Protein AF-A0A914RIV2-F1 (afdb_monomer_lite)

Organism: Parascaris equorum (NCBI:txid6256)

pLDDT: mean 75.28, std 10.08, range [38.22, 90.81]

Secondary structure (DSSP, 8-state):
--SSEEEE---TTS-EEEE--TT---HHHHTTSEEEEE-SSSPPPHHHHHHHGGG-SEE-S-B-HHHHHH-TT--EE--SSS--TTB-HHHHHHT--S-STT-EEEEE--SHHHHHHHHHHHTT--SEEEEE-SS--TT--

Sequence (141 aa):
MQQLLRTAKFASTVPSVLVTAQEVIVPRIYERFNVTQFQENKTMPRDLLLKEIPNHDALRDKIDKEFLNHAKKLKLVASMSVGFDHIDIKECKKRCGDGIRNSTIGMIGLGRVGGSVVTKLKSFLPQRIIFTDIKPDLHRK

Foldseek 3Di:
DPPFKDWQDDDPVFFEEEAQAQPDDDPVCSVGHTYIYGNDHDGRDPVVLLVCQLVGQEYEDQADPSSVVSNPNHDDYDYPDPDDPSHPVVNVVVPDDDFQACAEAEEEDCPPVNVVVVVVVVVSHHVYYHYDYPDPDPDDD

InterPro domains:
  IPR006139 D-isomer specific 2-hydroxyacid dehydrogenase, catalytic domain [PF00389] (22-95)
  IPR050223 D-isomer specific 2-hydroxyacid dehydrogenase [PTHR10996] (16-95)

Structure (mmCIF, N/CA/C/O backbone):
data_AF-A0A914RIV2-F1
#
_entry.id   AF-A0A914RIV2-F1
#
loop_
_atom_site.group_PDB
_atom_site.id
_atom_site.type_symbol
_atom_site.label_atom_id
_atom_site.label_alt_id
_atom_site.label_comp_id
_atom_site.label_asym_id
_atom_site.label_entity_id
_atom_site.label_seq_id
_atom_site.pdbx_PDB_ins_code
_atom_site.Cartn_x
_atom_site.Cartn_y
_atom_site.Cartn_z
_atom_site.occupancy
_atom_site.B_iso_or_equiv
_atom_site.auth_seq_id
_atom_site.auth_comp_id
_atom_site.auth_asym_id
_atom_site.auth_atom_id
_atom_site.pdbx_PDB_model_num
ATOM 1 N N . MET A 1 1 ? 17.284 -20.244 -4.738 1.00 47.38 1 MET A N 1
ATOM 2 C CA . MET A 1 1 ? 16.074 -19.385 -4.807 1.00 47.38 1 MET A CA 1
ATOM 3 C C . MET A 1 1 ? 16.166 -18.112 -3.940 1.00 47.38 1 MET A C 1
ATOM 5 O O . MET A 1 1 ? 15.237 -17.324 -3.966 1.00 47.38 1 MET A O 1
ATOM 9 N N . GLN A 1 2 ? 17.268 -17.862 -3.207 1.00 47.88 2 GLN A N 1
ATOM 10 C CA . GLN A 1 2 ? 17.408 -16.729 -2.266 1.00 47.88 2 GLN A CA 1
ATOM 11 C C . GLN A 1 2 ? 17.994 -15.426 -2.867 1.00 47.88 2 GLN A C 1
ATOM 13 O O . GLN A 1 2 ? 18.212 -14.474 -2.134 1.00 47.88 2 GLN A O 1
ATOM 18 N N . GLN A 1 3 ? 18.262 -15.350 -4.176 1.00 59.88 3 GLN A N 1
ATOM 19 C CA . GLN A 1 3 ? 19.130 -14.298 -4.741 1.00 59.88 3 GLN A CA 1
ATOM 20 C C . GLN A 1 3 ? 18.393 -13.082 -5.340 1.00 59.88 3 GLN A C 1
ATOM 22 O O . GLN A 1 3 ? 19.037 -12.138 -5.779 1.00 59.88 3 GLN A O 1
ATOM 27 N N . LEU A 1 4 ? 17.054 -13.087 -5.365 1.00 74.25 4 LEU A N 1
ATOM 28 C CA . LEU A 1 4 ? 16.262 -12.053 -6.055 1.00 74.25 4 LEU A CA 1
ATOM 29 C C . LEU A 1 4 ? 15.713 -10.962 -5.135 1.00 74.25 4 LEU A C 1
ATOM 31 O O . LEU A 1 4 ? 15.322 -9.898 -5.611 1.00 74.25 4 LEU A O 1
ATOM 35 N N . LEU A 1 5 ? 15.648 -11.227 -3.831 1.00 77.25 5 LEU A N 1
ATOM 36 C CA . LEU A 1 5 ? 15.016 -10.350 -2.855 1.00 77.25 5 LEU A CA 1
ATOM 37 C C . LEU A 1 5 ? 16.019 -9.989 -1.764 1.00 77.25 5 LEU A C 1
ATOM 39 O O . LEU A 1 5 ? 16.647 -10.866 -1.173 1.00 77.25 5 LEU A O 1
ATOM 43 N N . ARG A 1 6 ? 16.141 -8.696 -1.471 1.00 81.06 6 ARG A N 1
ATOM 44 C CA . ARG A 1 6 ? 16.869 -8.192 -0.303 1.00 81.06 6 ARG A CA 1
ATOM 45 C C . ARG A 1 6 ? 15.867 -7.821 0.773 1.00 81.06 6 ARG A C 1
ATOM 47 O O . ARG A 1 6 ? 14.916 -7.102 0.475 1.00 81.06 6 ARG A O 1
ATOM 54 N N . THR A 1 7 ? 16.106 -8.244 2.013 1.00 80.06 7 THR A N 1
ATOM 55 C CA . THR A 1 7 ? 15.211 -7.919 3.128 1.00 80.06 7 THR A CA 1
ATOM 56 C C . THR A 1 7 ? 15.923 -7.152 4.241 1.00 80.06 7 THR A C 1
ATOM 58 O O . THR A 1 7 ? 17.008 -7.540 4.667 1.00 80.06 7 THR A O 1
ATOM 61 N N . ALA A 1 8 ? 15.290 -6.090 4.737 1.00 79.38 8 ALA A N 1
ATOM 62 C CA . ALA A 1 8 ? 15.632 -5.400 5.981 1.00 79.38 8 ALA A CA 1
ATOM 63 C C . ALA A 1 8 ? 14.481 -5.590 6.979 1.00 79.38 8 ALA A C 1
ATOM 65 O O . ALA A 1 8 ? 13.323 -5.384 6.609 1.00 79.38 8 ALA A O 1
ATOM 66 N N . LYS A 1 9 ? 14.776 -6.024 8.215 1.00 79.81 9 LYS A N 1
ATOM 67 C CA . LYS A 1 9 ? 13.752 -6.351 9.221 1.00 79.81 9 LYS A CA 1
ATOM 68 C C . LYS A 1 9 ? 13.981 -5.649 10.567 1.00 79.81 9 LYS A C 1
ATOM 70 O O . LYS A 1 9 ? 15.078 -5.685 11.111 1.00 79.81 9 LYS A O 1
ATOM 75 N N . PHE A 1 10 ? 12.904 -5.085 11.097 1.00 81.81 10 PHE A N 1
ATOM 76 C CA . PHE A 1 10 ? 12.647 -4.618 12.456 1.00 81.81 10 PHE A CA 1
ATOM 77 C C . PHE A 1 10 ? 11.697 -5.602 13.180 1.00 81.81 10 PHE A C 1
ATOM 79 O O . PHE A 1 10 ? 11.474 -6.727 12.728 1.00 81.81 10 PHE A O 1
ATOM 86 N N . ALA A 1 11 ? 11.118 -5.182 14.311 1.00 80.44 11 ALA A N 1
ATOM 87 C CA . ALA A 1 11 ? 10.111 -5.950 15.045 1.00 80.44 11 ALA A CA 1
ATOM 88 C C . ALA A 1 11 ? 8.876 -6.293 14.181 1.00 80.44 11 ALA A C 1
ATOM 90 O O . ALA A 1 11 ? 8.515 -5.561 13.259 1.00 80.44 11 ALA A O 1
ATOM 91 N N . SER A 1 12 ? 8.184 -7.387 14.514 1.00 73.69 12 SER A N 1
ATOM 92 C CA . SER A 1 12 ? 7.013 -7.893 13.771 1.00 73.69 12 SER A CA 1
ATOM 93 C C . SER A 1 12 ? 5.798 -6.959 13.784 1.00 73.69 12 SER A C 1
ATOM 95 O O . SER A 1 12 ? 4.904 -7.107 12.955 1.00 73.69 12 SER A O 1
ATOM 97 N N . THR A 1 13 ? 5.760 -5.996 14.706 1.00 75.44 13 THR A N 1
ATOM 98 C CA . THR A 1 13 ? 4.729 -4.952 14.790 1.00 75.44 13 THR A CA 1
ATOM 99 C C . THR A 1 13 ? 4.918 -3.839 13.757 1.00 75.44 13 THR A C 1
ATOM 101 O O . THR A 1 13 ? 3.995 -3.058 13.525 1.00 75.44 13 THR A O 1
ATOM 104 N N . VAL A 1 14 ? 6.097 -3.755 13.133 1.00 75.44 14 VAL A N 1
ATOM 105 C CA . VAL A 1 14 ? 6.409 -2.777 12.091 1.00 75.44 14 VAL A CA 1
ATOM 106 C C . VAL A 1 14 ? 5.853 -3.272 10.745 1.00 75.44 14 VAL A C 1
ATOM 108 O O . VAL A 1 14 ? 6.135 -4.411 10.364 1.00 75.44 14 VAL A O 1
ATOM 111 N N . PRO A 1 15 ? 5.093 -2.449 9.996 1.00 78.25 15 PRO A N 1
ATOM 112 C CA . PRO A 1 15 ? 4.536 -2.858 8.708 1.00 78.25 15 PRO A CA 1
ATOM 113 C C . PRO A 1 15 ? 5.604 -3.288 7.695 1.00 78.25 15 PRO A C 1
ATOM 115 O O . PRO A 1 15 ? 6.723 -2.765 7.690 1.00 78.25 15 PRO A O 1
ATOM 118 N N . SER A 1 16 ? 5.230 -4.225 6.825 1.00 79.81 16 SER A N 1
ATOM 119 C CA . SER A 1 16 ? 6.079 -4.805 5.786 1.00 79.81 16 SER A CA 1
ATOM 120 C C . SER A 1 16 ? 5.744 -4.255 4.399 1.00 79.81 16 SER A C 1
ATOM 122 O O . SER A 1 16 ? 4.583 -4.197 4.003 1.00 79.81 16 SER A O 1
ATOM 124 N N . VAL A 1 17 ? 6.759 -3.845 3.645 1.00 83.50 17 VAL A N 1
ATOM 125 C CA . VAL A 1 17 ? 6.645 -3.180 2.344 1.00 83.50 17 VAL A CA 1
ATOM 126 C C . VAL A 1 17 ? 7.387 -3.995 1.292 1.00 83.50 17 VAL A C 1
ATOM 128 O O . VAL A 1 17 ? 8.564 -4.315 1.464 1.00 83.50 17 VAL A O 1
ATOM 131 N N . LEU A 1 18 ? 6.706 -4.305 0.188 1.00 83.88 18 LEU A N 1
ATOM 132 C CA . LEU A 1 18 ? 7.314 -4.928 -0.984 1.00 83.88 18 LEU A CA 1
ATOM 133 C C . LEU A 1 18 ? 7.644 -3.858 -2.030 1.00 83.88 18 LEU A C 1
ATOM 135 O O . LEU A 1 18 ? 6.761 -3.147 -2.514 1.00 83.88 18 LEU A O 1
ATOM 139 N N . VAL A 1 19 ? 8.920 -3.762 -2.395 1.00 85.75 19 VAL A N 1
ATOM 140 C CA . VAL A 1 19 ? 9.422 -2.889 -3.460 1.00 85.75 19 VAL A CA 1
ATOM 141 C C . VAL A 1 19 ? 9.737 -3.752 -4.681 1.00 85.75 19 VAL A C 1
ATOM 143 O O . VAL A 1 19 ? 10.633 -4.591 -4.645 1.00 85.75 19 VAL A O 1
ATOM 146 N N . THR A 1 20 ? 8.987 -3.558 -5.764 1.00 85.06 20 THR A N 1
ATOM 147 C CA . THR A 1 20 ? 8.977 -4.437 -6.950 1.00 85.06 20 THR A CA 1
ATOM 148 C C . THR A 1 20 ? 10.023 -4.082 -8.013 1.00 85.06 20 THR A C 1
ATOM 150 O O . THR A 1 20 ? 10.051 -4.702 -9.073 1.00 85.06 20 THR A O 1
ATOM 153 N N . ALA A 1 21 ? 10.888 -3.102 -7.741 1.00 83.31 21 ALA A N 1
ATOM 154 C CA . ALA A 1 21 ? 11.877 -2.595 -8.687 1.00 83.31 21 ALA A CA 1
ATOM 155 C C . ALA A 1 21 ? 13.196 -2.226 -7.983 1.00 83.31 21 ALA A C 1
ATOM 157 O O . ALA A 1 21 ? 13.192 -1.685 -6.868 1.00 83.31 21 ALA A O 1
ATOM 158 N N . GLN A 1 22 ? 14.325 -2.517 -8.633 1.00 82.06 22 GLN A N 1
ATOM 159 C CA . GLN A 1 22 ? 15.663 -2.340 -8.061 1.00 82.06 22 GLN A CA 1
ATOM 160 C C . GLN A 1 22 ? 16.043 -0.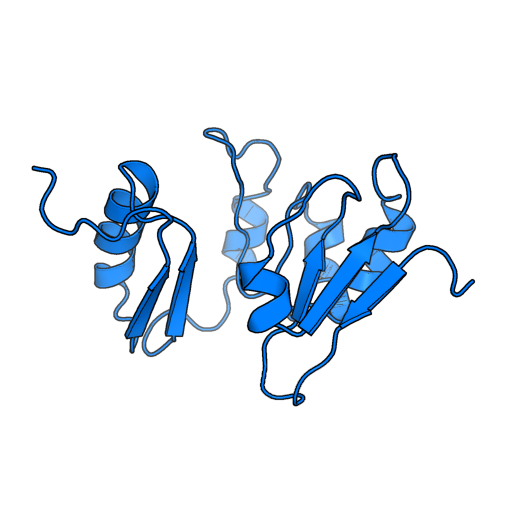857 -7.941 1.00 82.06 22 GLN A C 1
ATOM 162 O O . GLN A 1 22 ? 16.626 -0.433 -6.945 1.00 82.06 22 GLN A O 1
ATOM 167 N N . GLU A 1 23 ? 15.671 -0.056 -8.936 1.00 79.88 23 GLU A N 1
ATOM 168 C CA . GLU A 1 23 ? 15.974 1.371 -9.048 1.00 79.88 23 GLU A CA 1
ATOM 169 C C . GLU A 1 23 ? 15.214 2.244 -8.038 1.00 79.88 23 GLU A C 1
ATOM 171 O O . GLU A 1 23 ? 15.555 3.410 -7.825 1.00 79.88 23 GLU A O 1
ATOM 176 N N . VAL A 1 24 ? 14.191 1.692 -7.379 1.00 75.38 24 VAL A N 1
ATOM 177 C CA . VAL A 1 24 ? 13.407 2.406 -6.369 1.00 75.38 24 VAL A CA 1
ATOM 178 C C . VAL A 1 24 ? 14.193 2.472 -5.061 1.00 75.38 24 VAL A C 1
ATOM 180 O O . VAL A 1 24 ? 14.112 1.600 -4.196 1.00 75.38 24 VAL A O 1
ATOM 183 N N . ILE A 1 25 ? 14.946 3.557 -4.899 1.00 73.69 25 ILE A N 1
ATOM 184 C CA . ILE A 1 25 ? 15.702 3.852 -3.683 1.00 73.69 25 ILE A CA 1
ATOM 185 C C . ILE A 1 25 ? 14.938 4.897 -2.871 1.00 73.69 25 ILE A C 1
ATOM 187 O O . ILE A 1 25 ? 14.931 6.083 -3.194 1.00 73.69 25 ILE A O 1
ATOM 191 N N . VAL A 1 26 ? 14.300 4.458 -1.784 1.00 71.75 26 VAL A N 1
ATOM 192 C CA . VAL A 1 26 ? 13.593 5.344 -0.847 1.00 71.75 26 VAL A CA 1
ATOM 193 C C . VAL A 1 26 ? 14.164 5.139 0.561 1.00 71.75 26 VAL A C 1
ATOM 195 O O . VAL A 1 26 ? 13.615 4.343 1.324 1.00 71.75 26 VAL A O 1
ATOM 198 N N . PRO A 1 27 ? 15.259 5.836 0.935 1.00 75.38 27 PRO A N 1
ATOM 199 C CA . PRO A 1 27 ? 16.001 5.577 2.178 1.00 75.38 27 PRO A CA 1
ATOM 200 C C . PRO A 1 27 ? 15.114 5.570 3.429 1.00 75.38 27 PRO A C 1
ATOM 202 O O . PRO A 1 27 ? 15.187 4.663 4.252 1.00 75.38 27 PRO A O 1
ATOM 205 N N . ARG A 1 28 ? 14.161 6.507 3.495 1.00 74.94 28 ARG A N 1
ATOM 206 C CA . ARG A 1 28 ? 13.215 6.640 4.613 1.00 74.94 28 ARG A CA 1
ATOM 207 C C . ARG A 1 28 ? 12.324 5.415 4.833 1.00 74.94 28 ARG A C 1
ATOM 209 O O . ARG A 1 28 ? 11.827 5.240 5.942 1.00 74.94 28 ARG A O 1
ATOM 216 N N . ILE A 1 29 ? 12.077 4.597 3.803 1.00 76.75 29 ILE A N 1
ATOM 217 C CA . ILE A 1 29 ? 11.284 3.371 3.961 1.00 76.75 29 ILE A CA 1
ATOM 218 C C . ILE A 1 29 ? 12.126 2.302 4.672 1.00 76.75 29 ILE A C 1
ATOM 220 O O . ILE A 1 29 ? 11.644 1.677 5.613 1.00 76.75 29 ILE A O 1
ATOM 224 N N . TYR A 1 30 ? 13.399 2.158 4.298 1.00 80.06 30 TYR A N 1
ATOM 225 C CA . TYR A 1 30 ? 14.327 1.203 4.918 1.00 80.06 30 TYR A CA 1
ATOM 226 C C . TYR A 1 30 ? 14.648 1.524 6.381 1.00 80.06 30 TYR A C 1
ATOM 228 O O . TYR A 1 30 ? 14.962 0.622 7.147 1.00 80.06 30 TYR A O 1
ATOM 236 N N . GLU A 1 31 ? 14.549 2.790 6.781 1.00 78.69 31 GLU A N 1
ATOM 237 C CA . GLU A 1 31 ? 14.761 3.225 8.168 1.00 78.69 31 GLU A CA 1
ATOM 238 C C . GLU A 1 31 ? 13.574 2.926 9.097 1.00 78.69 31 GLU A C 1
ATOM 240 O O . GLU A 1 31 ? 13.727 2.981 10.316 1.00 78.69 31 GLU A O 1
ATOM 245 N N . ARG A 1 32 ? 12.373 2.687 8.550 1.00 77.88 32 ARG A N 1
ATOM 246 C CA . ARG A 1 32 ? 11.118 2.709 9.328 1.00 77.88 32 ARG A CA 1
ATOM 247 C C . ARG A 1 32 ? 10.211 1.504 9.125 1.00 77.88 32 ARG A C 1
ATOM 249 O O . ARG A 1 32 ? 9.266 1.346 9.894 1.00 77.88 32 ARG A O 1
ATOM 256 N N . PHE A 1 33 ? 10.456 0.693 8.100 1.00 81.50 33 PHE A N 1
ATOM 257 C CA . PHE A 1 33 ? 9.596 -0.424 7.725 1.00 81.50 33 PHE A CA 1
ATOM 258 C C . PHE A 1 33 ? 10.394 -1.705 7.515 1.00 81.50 33 PHE A C 1
ATOM 260 O O . PHE A 1 33 ? 11.581 -1.675 7.197 1.00 81.50 33 PHE A O 1
ATOM 267 N N . ASN A 1 34 ? 9.714 -2.841 7.650 1.00 83.38 34 ASN A N 1
ATOM 268 C CA . ASN A 1 34 ? 10.225 -4.100 7.126 1.00 83.38 34 ASN A CA 1
ATOM 269 C C . ASN A 1 34 ? 10.182 -4.001 5.599 1.00 83.38 34 ASN A C 1
ATOM 271 O O . ASN A 1 34 ? 9.116 -3.751 5.048 1.00 83.38 34 ASN A O 1
ATOM 275 N N . VAL A 1 35 ? 11.307 -4.145 4.903 1.00 85.50 35 VAL A N 1
ATOM 276 C CA . VAL A 1 35 ? 11.345 -3.974 3.441 1.00 85.50 35 VAL A CA 1
ATOM 277 C C . VAL A 1 35 ? 11.860 -5.229 2.786 1.00 85.50 35 VAL A C 1
ATOM 279 O O . VAL A 1 35 ? 12.943 -5.685 3.135 1.00 85.50 35 VAL A O 1
ATOM 282 N N . THR A 1 36 ? 11.127 -5.725 1.795 1.00 88.44 36 THR A N 1
ATOM 283 C CA . THR A 1 36 ? 11.608 -6.709 0.826 1.00 88.44 36 THR A CA 1
ATOM 284 C C . THR A 1 36 ? 11.694 -6.024 -0.530 1.00 88.44 36 THR A C 1
ATOM 286 O O . THR A 1 36 ? 10.696 -5.498 -1.015 1.00 88.44 36 THR A O 1
ATOM 289 N N . GLN A 1 37 ? 12.874 -6.000 -1.145 1.00 87.94 37 GLN A N 1
ATOM 290 C CA . GLN A 1 37 ? 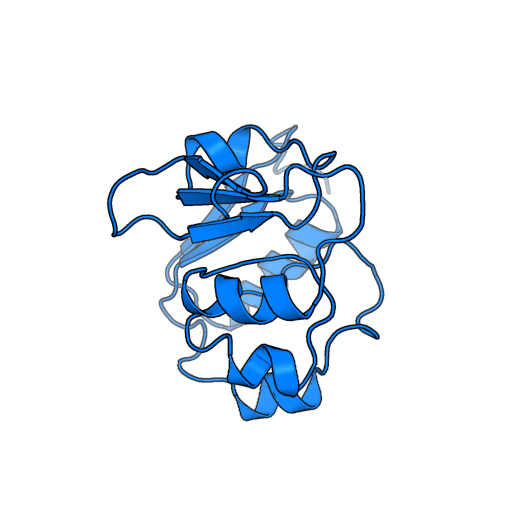13.093 -5.350 -2.436 1.00 87.94 37 GLN A CA 1
ATOM 291 C C . GLN A 1 37 ? 13.567 -6.344 -3.491 1.00 87.94 37 GLN A C 1
ATOM 293 O O . GLN A 1 37 ? 14.557 -7.046 -3.276 1.00 87.94 37 GLN A O 1
ATOM 298 N N . PHE A 1 38 ? 12.920 -6.313 -4.655 1.00 89.00 38 PHE A N 1
ATOM 299 C CA . PHE A 1 38 ? 13.354 -6.994 -5.868 1.00 89.00 38 PHE A CA 1
ATOM 300 C C . PHE A 1 38 ? 14.659 -6.400 -6.416 1.00 89.00 38 PHE A C 1
ATOM 302 O O . PHE A 1 38 ? 14.763 -5.193 -6.613 1.00 89.00 38 PHE A O 1
ATOM 309 N N . GLN A 1 39 ? 15.671 -7.247 -6.611 1.00 87.44 39 GLN A N 1
ATOM 310 C CA . GLN A 1 39 ? 17.051 -6.839 -6.904 1.00 87.44 39 GLN A CA 1
ATOM 311 C C . GLN A 1 39 ? 17.441 -6.945 -8.380 1.00 87.44 39 GLN A C 1
ATOM 313 O O . GLN A 1 39 ? 18.584 -6.649 -8.711 1.00 87.44 39 GLN A O 1
ATOM 318 N N . GLU A 1 40 ? 16.548 -7.383 -9.266 1.00 86.44 40 GLU A N 1
ATOM 319 C CA . GLU A 1 40 ? 16.864 -7.421 -10.694 1.00 86.44 40 GLU A CA 1
ATOM 320 C C . GLU A 1 40 ? 16.428 -6.137 -11.397 1.00 86.44 40 GLU A C 1
ATOM 322 O O . GLU A 1 40 ? 15.362 -5.588 -11.116 1.00 86.44 40 GLU A O 1
ATOM 327 N N . ASN A 1 41 ? 17.220 -5.715 -12.383 1.00 84.88 41 ASN A N 1
ATOM 328 C CA . ASN A 1 41 ? 16.934 -4.572 -13.247 1.00 84.88 41 ASN A CA 1
ATOM 329 C C . ASN A 1 41 ? 15.916 -4.943 -14.345 1.00 84.88 41 ASN A C 1
ATOM 331 O O . ASN A 1 41 ? 16.183 -4.843 -15.542 1.00 84.88 41 ASN A O 1
ATOM 335 N N . LYS A 1 42 ? 14.773 -5.487 -13.924 1.00 84.75 42 LYS A N 1
ATOM 336 C CA . LYS A 1 42 ? 13.638 -5.874 -14.766 1.00 84.75 42 LYS A CA 1
ATOM 337 C C . LYS A 1 42 ? 12.346 -5.764 -13.960 1.00 84.75 42 LYS A C 1
ATOM 339 O O . LYS A 1 42 ? 12.372 -5.660 -12.737 1.00 84.75 42 LYS A O 1
ATOM 344 N N . THR A 1 43 ? 11.200 -5.837 -14.628 1.00 82.81 43 THR A N 1
ATOM 345 C CA . THR A 1 43 ? 9.912 -5.931 -13.930 1.00 82.81 43 THR A CA 1
ATOM 346 C C . THR A 1 43 ? 9.844 -7.225 -13.120 1.00 82.81 43 THR A C 1
ATOM 348 O O . THR A 1 43 ? 10.122 -8.303 -13.652 1.00 82.81 43 THR A O 1
ATOM 351 N N . MET A 1 44 ? 9.463 -7.127 -11.842 1.00 86.06 44 MET A N 1
ATOM 352 C CA . MET A 1 44 ? 9.233 -8.297 -10.996 1.00 86.06 44 MET A CA 1
ATOM 353 C C . MET A 1 44 ? 8.203 -9.233 -11.653 1.00 86.06 44 MET A C 1
ATOM 355 O O . MET A 1 44 ? 7.098 -8.790 -11.976 1.00 86.06 44 MET A O 1
ATOM 359 N N . PRO A 1 45 ? 8.533 -10.520 -11.855 1.00 90.81 45 PRO A N 1
ATOM 360 C CA . PRO A 1 45 ? 7.593 -11.484 -12.415 1.00 90.81 45 PRO A CA 1
ATOM 361 C C . PRO A 1 45 ? 6.308 -11.598 -11.579 1.00 90.81 45 PRO A C 1
ATOM 363 O O . PRO A 1 45 ? 6.345 -11.565 -10.345 1.00 90.81 45 PRO A O 1
ATOM 366 N N . ARG A 1 46 ? 5.153 -11.721 -12.248 1.00 87.56 46 ARG A N 1
ATOM 367 C CA . ARG A 1 46 ? 3.832 -11.706 -11.592 1.00 87.56 46 ARG A CA 1
ATOM 368 C C . ARG A 1 46 ? 3.629 -12.894 -10.652 1.00 87.56 46 ARG A C 1
ATOM 370 O O . ARG A 1 46 ? 3.053 -12.731 -9.585 1.00 87.56 46 ARG A O 1
ATOM 377 N N . ASP A 1 47 ? 4.125 -14.063 -11.019 1.00 89.62 47 ASP A N 1
ATOM 378 C CA . ASP A 1 47 ? 4.139 -15.271 -10.193 1.00 89.62 47 ASP A CA 1
ATOM 379 C C . ASP A 1 47 ? 4.908 -15.057 -8.879 1.00 89.62 47 ASP A C 1
ATOM 381 O O . ASP A 1 47 ? 4.409 -15.383 -7.798 1.00 89.62 47 ASP A O 1
ATOM 385 N N . LEU A 1 48 ? 6.083 -14.426 -8.952 1.00 88.62 48 LEU A N 1
ATOM 386 C CA . LEU A 1 48 ? 6.860 -14.064 -7.770 1.00 88.62 48 LEU A CA 1
ATOM 387 C C . LEU A 1 48 ? 6.119 -13.023 -6.918 1.00 88.62 48 LEU A C 1
ATOM 389 O O . LEU A 1 48 ? 6.067 -13.147 -5.696 1.00 88.62 48 LEU A O 1
ATOM 393 N N . LEU A 1 49 ? 5.498 -12.027 -7.552 1.00 86.81 49 LEU A N 1
ATOM 394 C CA . LEU A 1 49 ? 4.711 -10.999 -6.871 1.00 86.81 49 LEU A CA 1
ATOM 395 C C . LEU A 1 49 ? 3.545 -11.597 -6.068 1.00 86.81 49 LEU A C 1
ATOM 397 O O . LEU A 1 49 ? 3.354 -11.252 -4.901 1.00 86.81 49 LEU A O 1
ATOM 401 N N . LEU A 1 50 ? 2.779 -12.504 -6.683 1.00 87.38 50 LEU A N 1
ATOM 402 C CA . LEU A 1 50 ? 1.640 -13.177 -6.053 1.00 87.38 50 LEU A CA 1
ATOM 403 C C . LEU A 1 50 ? 2.069 -14.075 -4.886 1.00 87.38 50 LEU A C 1
ATOM 405 O O . LEU A 1 50 ? 1.326 -14.216 -3.914 1.00 87.38 50 LEU A O 1
ATOM 409 N N . LYS A 1 51 ? 3.278 -14.642 -4.954 1.00 88.56 51 LYS A N 1
ATOM 410 C CA . LYS A 1 51 ? 3.868 -15.439 -3.874 1.00 88.56 51 LYS A CA 1
ATOM 411 C C . LYS A 1 51 ? 4.324 -14.588 -2.686 1.00 88.56 51 LYS A C 1
ATOM 413 O O . LYS A 1 51 ? 4.192 -15.027 -1.545 1.00 88.56 51 LYS A O 1
ATOM 418 N N . GLU A 1 52 ? 4.842 -13.386 -2.936 1.00 85.69 52 GLU A N 1
ATOM 419 C CA . GLU A 1 52 ? 5.390 -12.510 -1.893 1.00 85.69 52 GLU A CA 1
ATOM 420 C C . GLU A 1 52 ? 4.337 -11.633 -1.210 1.00 85.69 52 GLU A C 1
ATOM 422 O O . GLU A 1 52 ? 4.419 -11.389 -0.001 1.00 85.69 52 GLU A O 1
ATOM 427 N N . ILE A 1 53 ? 3.320 -11.166 -1.941 1.00 83.56 53 ILE A N 1
ATOM 428 C CA . ILE A 1 53 ? 2.342 -10.218 -1.396 1.00 83.56 53 ILE A CA 1
ATOM 429 C C . ILE A 1 53 ? 1.608 -10.665 -0.115 1.00 83.56 53 ILE A C 1
ATOM 431 O O . ILE A 1 53 ? 1.366 -9.802 0.732 1.00 83.56 53 ILE A O 1
ATOM 435 N N . PRO A 1 54 ? 1.299 -11.956 0.140 1.00 84.94 54 PRO A N 1
ATOM 436 C CA . PRO A 1 54 ? 0.633 -12.358 1.383 1.00 84.94 54 PRO A CA 1
ATOM 437 C C . PRO A 1 54 ? 1.413 -11.989 2.660 1.00 84.94 54 PRO A C 1
ATOM 439 O O . PRO A 1 54 ? 0.844 -11.977 3.755 1.00 84.94 54 PRO A O 1
ATOM 442 N N . ASN A 1 55 ? 2.711 -11.691 2.530 1.00 83.31 55 ASN A N 1
ATOM 443 C CA . ASN A 1 55 ? 3.620 -11.354 3.625 1.00 83.31 55 ASN A CA 1
ATOM 444 C C . ASN A 1 55 ? 3.847 -9.843 3.813 1.00 83.31 55 ASN A C 1
ATOM 446 O O . ASN A 1 55 ? 4.632 -9.460 4.683 1.00 83.31 55 ASN A O 1
ATOM 450 N N . HIS A 1 56 ? 3.190 -8.993 3.021 1.00 79.62 56 HIS A N 1
ATOM 451 C CA . HIS A 1 56 ? 3.435 -7.551 2.998 1.00 79.62 56 HIS A CA 1
ATOM 452 C C . HIS A 1 56 ? 2.128 -6.754 3.150 1.00 79.62 56 HIS A C 1
ATOM 454 O O . HIS A 1 56 ? 1.057 -7.187 2.728 1.00 79.62 56 HIS A O 1
ATOM 460 N N . ASP A 1 57 ? 2.219 -5.581 3.772 1.00 70.50 57 ASP A N 1
ATOM 461 C CA . ASP A 1 57 ? 1.100 -4.676 4.061 1.00 70.50 57 ASP A CA 1
ATOM 462 C C . ASP A 1 57 ? 0.896 -3.612 2.966 1.00 70.50 57 ASP A C 1
ATOM 464 O O . ASP A 1 57 ? -0.191 -3.030 2.878 1.00 70.50 57 ASP A O 1
ATOM 468 N N . ALA A 1 58 ? 1.930 -3.342 2.155 1.00 72.44 58 ALA A N 1
ATOM 469 C CA . ALA A 1 58 ? 1.929 -2.323 1.103 1.00 72.44 58 ALA A CA 1
ATOM 470 C C . ALA A 1 58 ? 2.859 -2.675 -0.077 1.00 72.44 58 ALA A C 1
ATOM 472 O O . ALA A 1 58 ? 3.923 -3.268 0.116 1.00 72.44 58 ALA A O 1
ATOM 473 N N . LEU A 1 59 ? 2.478 -2.248 -1.290 1.00 79.56 59 LEU A N 1
ATOM 474 C CA . LEU A 1 59 ? 3.331 -2.246 -2.488 1.00 79.56 59 LEU A CA 1
ATOM 475 C C . LEU A 1 59 ? 2.872 -1.221 -3.545 1.00 79.56 59 LEU A C 1
ATOM 477 O O . LEU A 1 59 ? 1.808 -0.610 -3.410 1.00 79.56 59 LEU A O 1
ATOM 481 N N . ARG A 1 60 ? 3.620 -1.155 -4.659 1.00 71.25 60 ARG A N 1
ATOM 482 C CA . ARG A 1 60 ? 3.236 -0.505 -5.924 1.00 71.25 60 ARG A CA 1
ATOM 483 C C . ARG A 1 60 ? 3.278 -1.501 -7.097 1.00 71.25 60 ARG A C 1
ATOM 485 O O . ARG A 1 60 ? 4.366 -1.884 -7.508 1.00 71.25 60 ARG A O 1
ATOM 492 N N . ASP A 1 61 ? 2.126 -1.870 -7.662 1.00 76.06 61 ASP A N 1
ATOM 493 C CA . ASP A 1 61 ? 2.024 -2.675 -8.898 1.00 76.06 61 ASP A CA 1
ATOM 494 C C . ASP A 1 61 ? 0.602 -2.594 -9.499 1.00 76.06 61 ASP A C 1
ATOM 496 O O . ASP A 1 61 ? -0.243 -1.852 -8.997 1.00 76.06 61 ASP A O 1
ATOM 500 N N . LYS A 1 62 ? 0.319 -3.364 -10.556 1.00 81.25 62 LYS A N 1
ATOM 501 C CA . LYS A 1 62 ? -1.030 -3.620 -11.064 1.00 81.25 62 LYS A CA 1
ATOM 502 C C . LYS A 1 62 ? -1.843 -4.402 -10.030 1.00 81.25 62 LYS A C 1
ATOM 504 O O . LYS A 1 62 ? -1.509 -5.537 -9.676 1.00 81.25 62 LYS A O 1
ATOM 509 N N . ILE A 1 63 ? -2.955 -3.818 -9.604 1.00 81.81 63 ILE A N 1
ATOM 510 C CA . ILE A 1 63 ? -3.829 -4.344 -8.557 1.00 81.81 63 ILE A CA 1
ATOM 511 C C . ILE A 1 63 ? -5.111 -4.860 -9.211 1.00 81.81 63 ILE A C 1
ATOM 513 O O . ILE A 1 63 ? -6.069 -4.116 -9.382 1.00 81.81 63 ILE A O 1
ATOM 517 N N . ASP A 1 64 ? -5.127 -6.129 -9.607 1.00 86.38 64 ASP A N 1
ATOM 518 C CA . ASP A 1 64 ? -6.309 -6.797 -10.160 1.00 86.38 64 ASP A CA 1
ATOM 519 C C . ASP A 1 64 ? -6.906 -7.802 -9.164 1.00 86.38 64 ASP A C 1
ATOM 521 O O . ASP A 1 64 ? -6.387 -8.025 -8.066 1.00 86.38 64 ASP A O 1
ATOM 525 N N . LYS A 1 65 ? -8.028 -8.416 -9.545 1.00 87.69 65 LYS A N 1
ATOM 526 C CA . LYS A 1 65 ? -8.746 -9.385 -8.713 1.00 87.69 65 LYS A CA 1
ATOM 527 C C . LYS A 1 65 ? -7.893 -10.571 -8.265 1.00 87.69 65 LYS A C 1
ATOM 529 O O . LYS A 1 65 ? -8.035 -11.026 -7.129 1.00 87.69 65 LYS A O 1
ATOM 534 N N . GLU A 1 66 ? -7.031 -11.080 -9.138 1.00 89.00 66 GLU A N 1
ATOM 535 C CA . GLU A 1 66 ? -6.149 -12.201 -8.820 1.00 89.00 66 GLU A CA 1
ATOM 536 C C . GLU A 1 66 ? -5.138 -11.801 -7.747 1.00 89.00 66 GLU A C 1
ATOM 538 O O . GLU A 1 66 ? -4.988 -12.490 -6.737 1.00 89.00 66 GLU A O 1
ATOM 543 N N . PHE A 1 67 ? -4.504 -10.645 -7.913 1.00 85.75 67 PHE A N 1
ATOM 544 C CA . PHE A 1 67 ? -3.599 -10.105 -6.913 1.00 85.75 67 PHE A CA 1
ATOM 545 C C . PHE A 1 67 ? -4.297 -9.873 -5.571 1.00 85.75 67 PHE A C 1
ATOM 547 O O . PHE A 1 67 ? -3.808 -10.316 -4.529 1.00 85.75 67 PHE A O 1
ATOM 554 N N . LEU A 1 68 ? -5.490 -9.277 -5.585 1.00 81.19 68 LEU A N 1
ATOM 555 C CA . LEU A 1 68 ? -6.256 -9.026 -4.368 1.00 81.19 68 LEU A CA 1
ATOM 556 C C . LEU A 1 68 ? -6.656 -10.322 -3.637 1.00 81.19 68 LEU A C 1
ATOM 558 O O . LEU A 1 68 ? -6.853 -10.290 -2.422 1.00 81.19 68 LEU A O 1
ATOM 562 N N . ASN A 1 69 ? -6.780 -11.466 -4.330 1.00 86.12 69 ASN A N 1
ATOM 563 C CA . ASN A 1 69 ? -7.037 -12.774 -3.699 1.00 86.12 69 ASN A CA 1
ATOM 564 C C . ASN A 1 69 ? -5.868 -13.266 -2.842 1.00 86.12 69 ASN A C 1
ATOM 566 O O . ASN A 1 69 ? -6.089 -13.924 -1.824 1.00 86.12 69 ASN A O 1
ATOM 570 N N . HIS A 1 70 ? -4.644 -12.932 -3.242 1.00 81.25 70 HIS A N 1
ATOM 571 C CA . HIS A 1 70 ? -3.423 -13.319 -2.540 1.00 81.25 70 HIS A CA 1
ATOM 572 C C . HIS A 1 70 ? -3.061 -12.303 -1.446 1.00 81.25 70 HIS A C 1
ATOM 574 O O . HIS A 1 70 ? -2.560 -12.664 -0.382 1.00 81.25 70 HIS A O 1
ATOM 580 N N . ALA A 1 71 ? -3.392 -11.030 -1.659 1.00 78.31 71 ALA A N 1
ATOM 581 C CA . ALA A 1 71 ? -3.019 -9.903 -0.812 1.00 78.31 71 ALA A CA 1
ATOM 582 C C . ALA A 1 71 ? -3.908 -9.721 0.441 1.00 78.31 71 ALA A C 1
ATOM 584 O O . ALA A 1 71 ? -4.367 -8.621 0.736 1.00 78.31 71 ALA A O 1
ATOM 585 N N . LYS A 1 72 ? -4.150 -10.788 1.216 1.00 75.44 72 LYS A N 1
ATOM 586 C CA . LYS A 1 72 ? -5.077 -10.774 2.374 1.00 75.44 72 LYS A CA 1
ATOM 587 C C . LYS A 1 72 ? -4.687 -9.807 3.504 1.00 75.44 72 LYS A C 1
ATOM 589 O O . LYS A 1 72 ? -5.536 -9.465 4.320 1.00 75.44 72 LYS A O 1
ATOM 594 N N . LYS A 1 73 ? -3.415 -9.395 3.574 1.00 69.06 73 LYS A N 1
ATOM 595 C CA . LYS A 1 73 ? -2.890 -8.436 4.566 1.00 69.06 73 LYS A CA 1
ATOM 596 C C . LYS A 1 73 ? -2.769 -7.005 4.040 1.00 69.06 73 LYS A C 1
ATOM 598 O O . LYS A 1 73 ? -2.408 -6.117 4.804 1.00 69.06 73 LYS A O 1
ATOM 603 N N . LEU A 1 74 ? -3.048 -6.773 2.758 1.00 69.00 74 LEU A N 1
ATOM 604 C CA . LEU A 1 74 ? -2.866 -5.472 2.128 1.00 69.00 74 LEU A CA 1
ATOM 605 C C . LEU A 1 74 ? -3.860 -4.460 2.700 1.00 69.00 74 LEU A C 1
ATOM 607 O O . LEU A 1 74 ? -5.071 -4.633 2.583 1.00 69.00 74 LEU A O 1
ATOM 611 N N . LYS A 1 75 ? -3.337 -3.389 3.300 1.00 65.69 75 LYS A N 1
ATOM 612 C CA . LYS A 1 75 ? -4.150 -2.322 3.915 1.00 65.69 75 LYS A CA 1
ATOM 613 C C . LYS A 1 75 ? -4.158 -1.040 3.094 1.00 65.69 75 LYS A C 1
ATOM 615 O O . LYS A 1 75 ? -5.069 -0.230 3.229 1.00 65.69 75 LYS A O 1
ATOM 620 N N . LEU A 1 76 ? -3.135 -0.841 2.264 1.00 67.94 76 LEU A N 1
ATOM 621 C CA . LEU A 1 76 ? -2.946 0.384 1.501 1.00 67.94 76 LEU A CA 1
ATOM 622 C C . LEU A 1 76 ? -2.355 0.081 0.126 1.00 67.94 76 LEU A C 1
ATOM 624 O O . LEU A 1 76 ? -1.333 -0.591 0.008 1.00 67.94 76 LEU A O 1
ATOM 628 N N . VAL A 1 77 ? -2.970 0.660 -0.902 1.00 68.25 77 VAL A N 1
ATOM 629 C CA . VAL A 1 77 ? -2.398 0.763 -2.245 1.00 68.25 77 VAL A CA 1
ATOM 630 C C . VAL A 1 77 ? -2.002 2.217 -2.459 1.00 68.25 77 VAL A C 1
ATOM 632 O O . VAL A 1 77 ? -2.858 3.100 -2.465 1.00 68.25 77 VAL A O 1
ATOM 635 N N . ALA A 1 78 ? -0.707 2.466 -2.631 1.00 64.75 78 ALA A N 1
ATOM 636 C CA . ALA A 1 78 ? -0.181 3.785 -2.954 1.00 64.75 78 ALA A CA 1
ATOM 637 C C . ALA A 1 78 ? 0.384 3.756 -4.376 1.00 64.75 78 ALA A C 1
ATOM 639 O O . ALA A 1 78 ? 1.362 3.061 -4.648 1.00 64.75 78 ALA A O 1
ATOM 640 N N . SER A 1 79 ? -0.234 4.513 -5.284 1.00 66.69 79 SER A N 1
ATOM 641 C CA . SER A 1 79 ? 0.251 4.644 -6.656 1.00 66.69 79 SER A CA 1
ATOM 642 C C . SER A 1 79 ? 0.848 6.026 -6.901 1.00 66.69 79 SER A C 1
ATOM 644 O O . SER A 1 79 ? 0.296 7.041 -6.482 1.00 66.69 79 SER A O 1
ATOM 646 N N . MET A 1 80 ? 1.985 6.055 -7.598 1.00 63.22 80 MET A N 1
ATOM 647 C CA . MET A 1 80 ? 2.647 7.281 -8.060 1.00 63.22 80 MET A CA 1
ATOM 648 C C . MET A 1 80 ? 2.187 7.644 -9.480 1.00 63.22 80 MET A C 1
ATOM 650 O O . MET A 1 80 ? 3.005 7.929 -10.350 1.00 63.22 80 MET A O 1
ATOM 654 N N . SER A 1 81 ? 0.884 7.565 -9.743 1.00 62.69 81 SER A N 1
ATOM 655 C CA . SER A 1 81 ? 0.276 7.946 -11.019 1.00 62.69 81 SER A CA 1
ATOM 656 C C . SER A 1 81 ? -0.992 8.759 -10.790 1.00 62.69 81 SER A C 1
ATOM 658 O O . SER A 1 81 ? -1.652 8.629 -9.762 1.00 62.69 81 SER A O 1
ATOM 660 N N . VAL A 1 82 ? -1.338 9.603 -11.766 1.00 67.62 82 VAL A N 1
ATOM 661 C CA . VAL A 1 82 ? -2.590 10.378 -11.743 1.00 67.62 82 VAL A CA 1
ATOM 662 C C . VAL A 1 82 ? -3.795 9.482 -12.062 1.00 67.62 82 VAL A C 1
ATOM 664 O O . VAL A 1 82 ? -4.856 9.652 -11.470 1.00 67.62 82 VAL A O 1
ATOM 667 N N . GLY A 1 83 ? -3.626 8.522 -12.979 1.00 63.22 83 GLY A N 1
ATOM 668 C CA . GLY A 1 83 ? -4.655 7.547 -13.354 1.00 63.22 83 GLY A CA 1
ATOM 669 C C . GLY A 1 83 ? -4.684 6.320 -12.441 1.00 63.22 83 GLY A C 1
ATOM 670 O O . GLY A 1 83 ? -3.668 5.953 -11.845 1.00 63.22 83 GLY A O 1
ATOM 671 N N . PHE A 1 84 ? -5.847 5.666 -12.376 1.00 72.56 84 PHE A N 1
ATOM 672 C CA . PHE A 1 84 ? -6.104 4.465 -11.568 1.00 72.56 84 PHE A CA 1
ATOM 673 C C . PHE A 1 84 ? -6.430 3.232 -12.426 1.00 72.56 84 PHE A C 1
ATOM 675 O O . PHE A 1 84 ? -6.910 2.235 -11.902 1.00 72.56 84 PHE A O 1
ATOM 682 N N . ASP A 1 85 ? -6.154 3.269 -13.732 1.00 81.00 85 ASP A N 1
ATOM 683 C CA . ASP A 1 85 ? -6.545 2.222 -14.697 1.00 81.00 85 ASP A CA 1
ATOM 684 C C . ASP A 1 85 ? -5.900 0.854 -14.418 1.00 81.00 85 ASP A C 1
ATOM 686 O O . ASP A 1 85 ? -6.393 -0.192 -14.831 1.00 81.00 85 ASP A O 1
ATOM 690 N N . HIS A 1 86 ? -4.792 0.860 -13.679 1.00 78.06 86 HIS A N 1
ATOM 691 C CA . HIS A 1 86 ? -4.057 -0.324 -13.238 1.00 78.06 86 HIS A CA 1
ATOM 692 C C . HIS A 1 86 ? -4.567 -0.886 -11.898 1.00 78.06 86 HIS A C 1
ATOM 694 O O . HIS A 1 86 ? -3.980 -1.839 -11.384 1.00 78.06 86 HIS A O 1
ATOM 700 N N . ILE A 1 87 ? -5.621 -0.300 -11.318 1.00 81.31 87 ILE A N 1
ATOM 701 C CA . ILE A 1 87 ? -6.228 -0.714 -10.050 1.00 81.31 87 ILE A CA 1
ATOM 702 C C . ILE A 1 87 ? -7.695 -1.067 -10.301 1.00 81.31 87 ILE A C 1
ATOM 704 O O . ILE A 1 87 ? -8.492 -0.228 -10.716 1.00 81.31 87 ILE A O 1
ATOM 708 N N . ASP A 1 88 ? -8.087 -2.298 -9.981 1.00 84.00 88 ASP A N 1
ATOM 709 C CA . ASP A 1 88 ? -9.482 -2.724 -9.988 1.00 84.00 88 ASP A CA 1
ATOM 710 C C . ASP A 1 88 ? -10.219 -2.121 -8.784 1.00 84.00 88 ASP A C 1
ATOM 712 O O . ASP A 1 88 ? -10.404 -2.737 -7.732 1.00 84.00 88 ASP A O 1
ATOM 716 N N . ILE A 1 89 ? -10.641 -0.866 -8.939 1.00 79.12 89 ILE A N 1
ATOM 717 C CA . ILE A 1 89 ? -11.353 -0.107 -7.906 1.00 79.12 89 ILE A CA 1
ATOM 718 C C . ILE A 1 89 ? -12.646 -0.813 -7.478 1.00 79.12 89 ILE A C 1
ATOM 720 O O . ILE A 1 89 ? -13.029 -0.733 -6.308 1.00 79.12 89 ILE A O 1
ATOM 724 N N . LYS A 1 90 ? -13.336 -1.502 -8.398 1.00 80.50 90 LYS A N 1
ATOM 725 C CA . LYS A 1 90 ? -14.582 -2.218 -8.083 1.00 80.50 90 LYS A CA 1
ATOM 726 C C . LYS A 1 90 ? -14.297 -3.392 -7.158 1.00 80.50 90 LYS A C 1
ATOM 728 O O . LYS A 1 90 ? -15.020 -3.587 -6.183 1.00 80.50 90 LYS A O 1
ATOM 733 N N . GLU A 1 91 ? -13.246 -4.147 -7.442 1.00 81.62 91 GLU A N 1
ATOM 734 C CA . GLU A 1 91 ? -12.848 -5.281 -6.622 1.00 81.62 91 GLU A CA 1
ATOM 735 C C . GLU A 1 91 ? -12.251 -4.841 -5.278 1.00 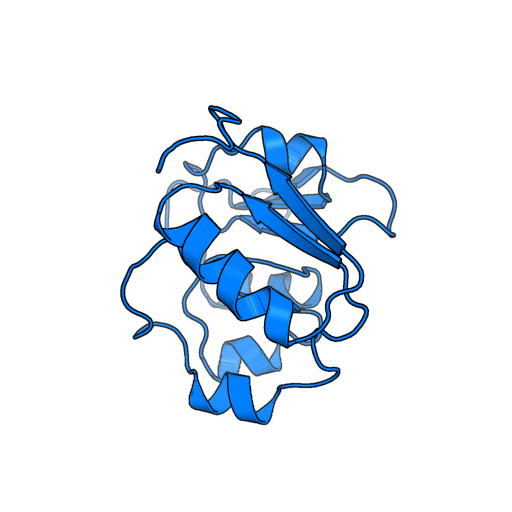81.62 91 GLU A C 1
ATOM 737 O O . GLU A 1 91 ? -12.604 -5.416 -4.249 1.00 81.62 91 GLU A O 1
ATOM 742 N N . CYS A 1 92 ? -11.454 -3.765 -5.246 1.00 72.12 92 CYS A N 1
ATOM 743 C CA . CYS A 1 92 ? -11.010 -3.132 -3.999 1.00 72.12 92 CYS A CA 1
ATOM 744 C C . CYS A 1 92 ? -12.204 -2.745 -3.112 1.00 72.12 92 CYS A C 1
ATOM 746 O O . CYS A 1 92 ? -12.213 -3.078 -1.931 1.00 72.12 92 CYS A O 1
ATOM 748 N N . LYS A 1 93 ? -13.246 -2.115 -3.681 1.00 71.75 93 LYS A N 1
ATOM 749 C CA . LYS A 1 93 ? -14.468 -1.736 -2.946 1.00 71.75 93 LYS A CA 1
ATOM 750 C C . LYS A 1 93 ? -15.215 -2.930 -2.356 1.00 71.7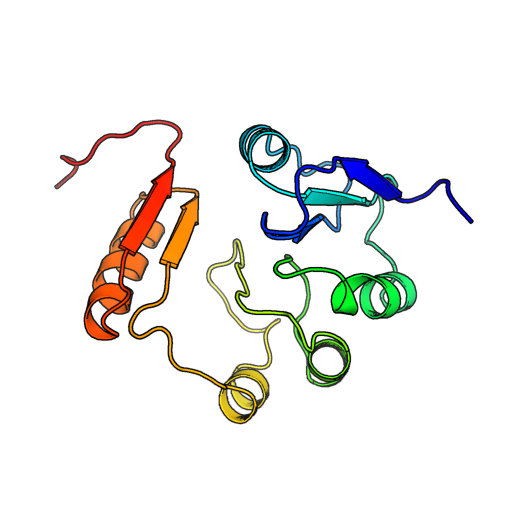5 93 LYS A C 1
ATOM 752 O O . LYS A 1 93 ? -15.685 -2.843 -1.229 1.00 71.75 93 LYS A O 1
ATOM 757 N N . LYS A 1 94 ? -15.321 -4.045 -3.087 1.00 74.75 94 LYS A N 1
ATOM 758 C CA . LYS A 1 94 ? -15.963 -5.275 -2.581 1.00 74.75 94 LYS A CA 1
ATOM 759 C C . LYS A 1 94 ? -15.208 -5.899 -1.408 1.00 74.75 94 LYS A C 1
ATOM 761 O O . LYS A 1 94 ? -15.809 -6.609 -0.612 1.00 74.75 94 LYS A O 1
ATOM 766 N N . ARG A 1 95 ? -13.897 -5.666 -1.340 1.00 68.31 95 ARG A N 1
ATOM 767 C CA . ARG A 1 95 ? -12.991 -6.213 -0.323 1.00 68.31 95 ARG A CA 1
ATOM 768 C C . ARG A 1 95 ? -12.730 -5.264 0.837 1.00 68.31 95 ARG A C 1
ATOM 770 O O . ARG A 1 95 ? -11.976 -5.636 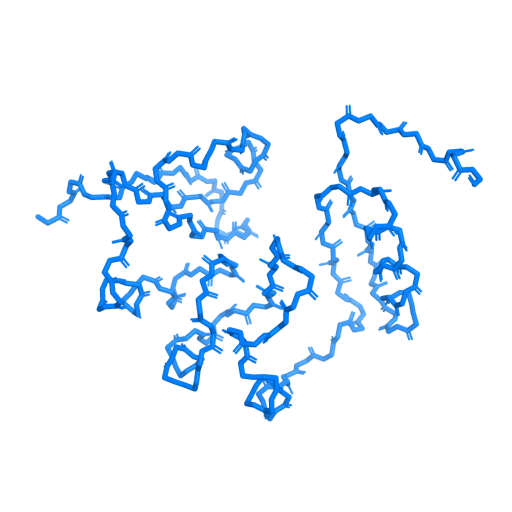1.730 1.00 68.31 95 ARG A O 1
ATOM 777 N N . CYS A 1 96 ? -13.300 -4.058 0.825 1.00 57.53 96 CYS A N 1
ATOM 778 C CA . CYS A 1 96 ? -13.162 -3.108 1.922 1.00 57.53 96 CYS A CA 1
ATOM 779 C C . CYS A 1 96 ? -13.662 -3.746 3.230 1.00 57.53 96 CYS A C 1
ATOM 781 O O . CYS A 1 96 ? -14.865 -3.854 3.450 1.00 57.53 96 CYS A O 1
ATOM 783 N N . GLY A 1 97 ? -12.712 -4.193 4.058 1.00 61.22 97 GLY A N 1
ATOM 784 C CA . GLY A 1 97 ? -12.905 -4.575 5.454 1.00 61.22 97 GLY A CA 1
ATOM 785 C C . GLY A 1 97 ? -12.966 -3.342 6.357 1.00 61.22 97 GLY A C 1
ATOM 786 O O . GLY A 1 97 ? -13.479 -2.302 5.941 1.00 61.22 97 GLY A O 1
ATOM 787 N N . ASP A 1 98 ? -12.434 -3.456 7.579 1.00 55.22 98 ASP A N 1
ATOM 788 C CA . ASP A 1 98 ? -12.496 -2.413 8.610 1.00 55.22 98 ASP A CA 1
ATOM 789 C C . ASP A 1 98 ? -12.150 -1.026 8.054 1.00 55.22 98 ASP A C 1
ATOM 791 O O . ASP A 1 98 ? -11.078 -0.793 7.488 1.00 55.22 98 ASP A O 1
ATOM 795 N N . GLY A 1 99 ? -13.102 -0.100 8.193 1.00 60.97 99 GLY A N 1
ATOM 796 C CA . GLY A 1 99 ? -12.948 1.267 7.722 1.00 60.97 99 GLY A CA 1
ATOM 797 C C . GLY A 1 99 ? -11.729 1.941 8.348 1.00 60.97 99 GLY A C 1
ATOM 798 O O . GLY A 1 99 ? -11.267 1.587 9.426 1.00 60.97 99 GLY A O 1
ATOM 799 N N . ILE A 1 100 ? -11.234 2.996 7.712 1.00 70.56 100 ILE A N 1
ATOM 800 C CA . ILE A 1 100 ? -10.058 3.739 8.193 1.00 70.56 100 ILE A CA 1
ATOM 801 C C . ILE A 1 100 ? -10.329 4.588 9.454 1.00 70.56 100 ILE A C 1
ATOM 803 O O . ILE A 1 100 ? -9.467 5.361 9.881 1.00 70.56 100 ILE A O 1
ATOM 807 N N . ARG A 1 101 ? -11.496 4.416 10.086 1.00 67.88 101 ARG A N 1
ATOM 808 C CA . ARG A 1 101 ? -11.841 5.028 11.369 1.00 67.88 101 ARG A CA 1
ATOM 809 C C . ARG A 1 101 ? -10.955 4.456 12.470 1.00 67.88 101 ARG A C 1
ATOM 811 O O . ARG A 1 101 ? -10.754 3.252 12.549 1.00 67.88 101 ARG A O 1
ATOM 818 N N . ASN A 1 102 ? -10.422 5.322 13.324 1.00 65.44 102 ASN A N 1
ATOM 819 C CA . ASN A 1 102 ? -9.460 4.987 14.378 1.00 65.44 102 ASN A CA 1
ATOM 820 C C . ASN A 1 102 ? -8.150 4.342 13.877 1.00 65.44 102 ASN A C 1
ATOM 822 O O . ASN A 1 102 ? -7.363 3.845 14.678 1.00 65.44 102 ASN A O 1
ATOM 826 N N . SER A 1 103 ? -7.872 4.385 12.571 1.00 69.62 103 SER A N 1
ATOM 827 C CA . SER A 1 103 ? -6.622 3.869 12.007 1.00 69.62 103 SER A CA 1
ATOM 828 C C . SER A 1 103 ? -5.481 4.896 12.077 1.00 69.62 103 SER A C 1
ATOM 830 O O . SER A 1 103 ? -5.702 6.099 12.232 1.00 69.62 103 SER A O 1
ATOM 832 N N . THR A 1 104 ? -4.241 4.423 11.948 1.00 72.12 104 THR A N 1
ATOM 833 C CA . THR A 1 104 ? -3.073 5.280 11.696 1.00 72.12 104 THR A CA 1
ATOM 834 C C . THR A 1 104 ? -2.766 5.282 10.206 1.00 72.12 104 THR A C 1
ATOM 836 O O . THR A 1 104 ? -2.460 4.230 9.650 1.00 72.12 104 THR A O 1
ATOM 839 N N . ILE A 1 105 ? -2.802 6.451 9.569 1.00 75.56 105 ILE A N 1
ATOM 840 C CA . ILE A 1 105 ? -2.493 6.604 8.144 1.00 75.56 105 ILE A CA 1
ATOM 841 C C . ILE A 1 105 ? -1.119 7.256 7.989 1.00 75.56 105 ILE A C 1
ATOM 843 O O . ILE A 1 105 ? -0.895 8.346 8.504 1.00 75.56 105 ILE A O 1
ATOM 847 N N . GLY A 1 106 ? -0.207 6.601 7.269 1.00 67.38 106 GLY A N 1
ATOM 848 C CA . GLY A 1 106 ? 1.113 7.134 6.921 1.00 67.38 106 GLY A CA 1
ATOM 849 C C . GLY A 1 106 ? 1.152 7.681 5.491 1.00 67.38 106 GLY A C 1
ATOM 850 O O . GLY A 1 106 ? 0.696 7.004 4.573 1.00 67.38 106 GLY A O 1
ATOM 851 N N . MET A 1 107 ? 1.713 8.874 5.282 1.00 72.50 107 MET A N 1
ATOM 852 C CA . MET A 1 107 ? 1.850 9.502 3.962 1.00 72.50 107 MET A CA 1
ATOM 853 C C . MET A 1 107 ? 3.276 9.994 3.684 1.00 72.50 107 MET A C 1
ATOM 855 O O . MET A 1 107 ? 3.890 10.675 4.500 1.00 72.50 107 MET A O 1
ATOM 859 N N . ILE A 1 108 ? 3.814 9.675 2.508 1.00 72.38 108 ILE A N 1
ATOM 860 C CA . ILE A 1 108 ? 5.135 10.138 2.064 1.00 72.38 108 ILE A CA 1
ATOM 861 C C . ILE A 1 108 ? 4.917 11.197 0.979 1.00 72.38 108 ILE A C 1
ATOM 863 O O . ILE A 1 108 ? 4.401 10.890 -0.091 1.00 72.38 108 ILE A O 1
ATOM 867 N N . GLY A 1 109 ? 5.291 12.439 1.281 1.00 67.06 109 GLY A N 1
ATOM 868 C CA . GLY A 1 109 ? 5.004 13.634 0.492 1.00 67.06 109 GLY A CA 1
ATOM 869 C C . GLY A 1 109 ? 3.666 14.282 0.867 1.00 67.06 109 GLY A C 1
ATOM 870 O O . GLY A 1 109 ? 2.606 13.664 0.776 1.00 67.06 109 GLY A O 1
ATOM 871 N N . LEU A 1 110 ? 3.710 15.559 1.249 1.00 78.56 110 LEU A N 1
ATOM 872 C CA . LEU A 1 110 ? 2.570 16.426 1.561 1.00 78.56 110 LEU A CA 1
ATOM 873 C C . LEU A 1 110 ? 2.511 17.645 0.615 1.00 78.56 110 LEU A C 1
ATOM 875 O O . LEU A 1 110 ? 2.068 18.728 0.985 1.00 78.56 110 LEU A O 1
ATOM 879 N N . GLY A 1 111 ? 2.919 17.465 -0.643 1.00 75.75 111 GLY A N 1
ATOM 880 C CA . GLY A 1 111 ? 2.685 18.448 -1.705 1.00 75.75 111 GLY A CA 1
ATOM 881 C C . GLY A 1 111 ? 1.202 18.556 -2.095 1.00 75.75 111 GLY A C 1
ATOM 882 O O . GLY A 1 111 ? 0.314 18.069 -1.398 1.00 75.75 111 GLY A O 1
ATOM 883 N N . ARG A 1 112 ? 0.908 19.131 -3.270 1.00 78.62 112 ARG A N 1
ATOM 884 C CA . ARG A 1 112 ? -0.476 19.365 -3.748 1.00 78.62 112 ARG A CA 1
ATOM 885 C C . ARG A 1 112 ? -1.382 18.128 -3.659 1.00 78.62 112 ARG A C 1
ATOM 887 O O . ARG A 1 112 ? -2.522 18.223 -3.211 1.00 78.62 112 ARG A O 1
ATOM 894 N N . VAL A 1 113 ? -0.865 16.962 -4.052 1.00 80.00 113 VAL A N 1
ATOM 895 C CA . VAL A 1 113 ? -1.610 15.692 -4.013 1.00 80.00 113 VAL A CA 1
ATOM 896 C C . VAL A 1 113 ? -1.742 15.180 -2.579 1.00 80.00 113 VAL A C 1
ATOM 898 O O . VAL A 1 113 ? -2.851 14.881 -2.141 1.00 80.00 113 VAL A O 1
ATOM 901 N N . GLY A 1 114 ? -0.636 15.137 -1.830 1.00 77.19 114 GLY A N 1
ATOM 902 C CA . GLY A 1 114 ? -0.615 14.648 -0.452 1.00 77.19 114 GLY A CA 1
ATOM 903 C C . GLY A 1 114 ? -1.552 15.442 0.460 1.00 77.19 114 GLY A C 1
ATOM 904 O O . GLY A 1 114 ? -2.396 14.854 1.130 1.00 77.19 114 GLY A O 1
ATOM 905 N N . GLY A 1 115 ? -1.502 16.775 0.404 1.00 78.19 115 GLY A N 1
ATOM 906 C CA . GLY A 1 115 ? -2.423 17.636 1.148 1.00 78.19 115 GLY A CA 1
ATOM 907 C C . GLY A 1 115 ? -3.890 17.401 0.769 1.00 78.19 115 GLY A C 1
ATOM 908 O O . GLY A 1 115 ? -4.748 17.272 1.640 1.00 78.19 115 GLY A O 1
ATOM 909 N N . SER A 1 116 ? -4.186 17.255 -0.527 1.00 77.50 116 SER A N 1
ATOM 910 C CA . SER A 1 116 ? -5.548 16.989 -1.009 1.00 77.50 116 SER A CA 1
ATOM 911 C C . SER A 1 116 ? -6.091 15.627 -0.557 1.00 77.50 116 SER A C 1
ATOM 913 O O . SER A 1 116 ? -7.293 15.490 -0.314 1.00 77.50 116 SER A O 1
ATOM 915 N N . VAL A 1 117 ? -5.224 14.619 -0.447 1.00 80.12 117 VAL A N 1
ATOM 916 C CA . VAL A 1 117 ? -5.564 13.282 0.055 1.00 80.12 117 VAL A CA 1
ATOM 917 C C . VAL A 1 117 ? -5.761 13.313 1.572 1.00 80.12 117 VAL A C 1
ATOM 919 O O . VAL A 1 117 ? -6.801 12.854 2.035 1.00 80.12 117 VAL A O 1
ATOM 922 N N . VAL A 1 118 ? -4.862 13.943 2.342 1.00 79.31 118 VAL A N 1
ATOM 923 C CA . VAL A 1 118 ? -5.032 14.129 3.799 1.00 79.31 118 VAL A CA 1
ATOM 924 C C . VAL A 1 118 ? -6.363 14.802 4.118 1.00 79.31 118 VAL A C 1
ATOM 926 O O . VAL A 1 118 ? -7.094 14.330 4.987 1.00 79.31 118 VAL A O 1
ATOM 929 N N . THR A 1 119 ? -6.708 15.877 3.405 1.00 79.00 119 THR A N 1
ATOM 930 C CA . THR A 1 119 ? -7.967 16.604 3.621 1.00 79.00 119 THR A CA 1
ATOM 931 C C . THR A 1 119 ? -9.187 15.704 3.447 1.00 79.00 119 THR A C 1
ATOM 933 O O . THR A 1 119 ? -10.098 15.766 4.266 1.00 79.00 119 THR A O 1
ATOM 936 N N . LYS A 1 120 ? -9.189 14.819 2.442 1.00 80.8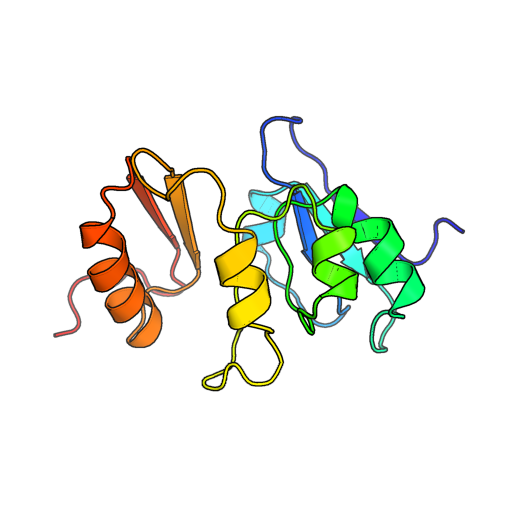8 120 LYS A N 1
ATOM 937 C CA . LYS A 1 120 ? -10.279 13.850 2.236 1.00 80.88 120 LYS A CA 1
ATOM 938 C C . LYS A 1 120 ? -10.282 12.750 3.296 1.00 80.88 120 LYS A C 1
ATOM 940 O O . LYS A 1 120 ? -11.345 12.335 3.740 1.00 80.88 120 LYS A O 1
ATOM 945 N N . LEU A 1 121 ? -9.106 12.288 3.719 1.00 78.75 121 LEU A N 1
ATOM 946 C CA . LEU A 1 121 ? -8.968 11.207 4.697 1.00 78.75 121 LEU A CA 1
ATOM 947 C C . LEU A 1 121 ? -9.413 11.615 6.107 1.00 78.75 121 LEU A C 1
ATOM 949 O O . LEU A 1 121 ? -9.917 10.768 6.841 1.00 78.75 121 LEU A O 1
ATOM 953 N N . LYS A 1 122 ? -9.310 12.901 6.475 1.00 73.12 122 LYS A N 1
ATOM 954 C CA . LYS A 1 122 ? -9.822 13.423 7.758 1.00 73.12 122 LYS A CA 1
ATOM 955 C C . LYS A 1 122 ? -11.303 13.098 7.981 1.00 73.12 122 LYS A C 1
ATOM 957 O O . LYS A 1 122 ? -11.683 12.760 9.099 1.00 73.12 122 LYS A O 1
ATOM 962 N N . SER A 1 123 ? -12.121 13.142 6.928 1.00 76.81 123 SER A N 1
ATOM 963 C CA . SER A 1 123 ? -13.564 12.865 6.992 1.00 76.81 123 SER A CA 1
ATOM 964 C C . SER A 1 123 ? -13.899 11.427 7.396 1.00 76.81 123 SER A C 1
ATOM 966 O O . SER A 1 123 ? -15.020 11.155 7.812 1.00 76.81 123 SER A O 1
ATOM 968 N N . PHE A 1 124 ? -12.933 10.512 7.313 1.00 78.94 124 PHE A N 1
ATOM 969 C CA . PHE A 1 124 ? -13.102 9.113 7.699 1.00 78.94 124 PHE A CA 1
ATOM 970 C C . PHE A 1 124 ? -12.589 8.807 9.116 1.00 78.94 124 PHE A C 1
ATOM 972 O O . PHE A 1 124 ? -12.549 7.646 9.516 1.00 78.94 124 PHE A O 1
ATOM 979 N N . LEU A 1 125 ? -12.233 9.842 9.889 1.00 77.25 125 LEU A N 1
ATOM 980 C CA . LEU A 1 125 ? -11.884 9.764 11.312 1.00 77.25 125 LEU A CA 1
ATOM 981 C C . LEU A 1 125 ? -10.722 8.804 11.655 1.00 77.25 125 LEU A C 1
ATOM 983 O O . LEU A 1 125 ? -10.859 7.998 12.581 1.00 77.25 125 LEU A O 1
ATOM 987 N N . PRO A 1 126 ? -9.569 8.854 10.960 1.00 77.38 126 PRO A N 1
ATOM 988 C CA . PRO A 1 126 ? -8.381 8.136 11.414 1.00 77.38 126 PRO A CA 1
ATOM 989 C C . PRO A 1 126 ? -7.934 8.655 12.789 1.00 77.38 126 PRO A C 1
ATOM 991 O O . PRO A 1 126 ? -8.023 9.848 13.070 1.00 77.38 126 PRO A O 1
ATOM 994 N N . GLN A 1 127 ? -7.408 7.770 13.639 1.00 74.38 127 GLN A N 1
ATOM 995 C CA . GLN A 1 127 ? -6.861 8.140 14.950 1.00 74.38 127 GLN A CA 1
ATOM 996 C C . GLN A 1 127 ? -5.664 9.084 14.805 1.00 74.38 127 GLN A C 1
ATOM 998 O O . GLN A 1 127 ? -5.439 9.951 15.647 1.00 74.38 127 GLN A O 1
ATOM 1003 N N . ARG A 1 128 ? -4.865 8.895 13.750 1.00 65.81 128 ARG A N 1
ATOM 1004 C CA . ARG A 1 128 ? -3.709 9.740 13.450 1.00 65.81 128 ARG A CA 1
ATOM 1005 C C . ARG A 1 128 ? -3.353 9.676 11.970 1.00 65.81 128 ARG A C 1
ATOM 1007 O O . ARG A 1 128 ? -3.417 8.615 11.354 1.00 65.81 128 ARG A O 1
ATOM 1014 N N . ILE A 1 129 ? -2.933 10.811 11.419 1.00 74.31 129 ILE A N 1
ATOM 1015 C CA . ILE A 1 129 ? -2.321 10.899 10.091 1.00 74.31 129 ILE A CA 1
ATOM 1016 C C . ILE A 1 129 ? -0.884 11.368 10.298 1.00 74.31 129 ILE A C 1
ATOM 1018 O O . ILE A 1 129 ? -0.650 12.458 10.812 1.00 74.31 129 ILE A O 1
ATOM 1022 N N . ILE A 1 130 ? 0.072 10.526 9.931 1.00 69.94 130 ILE A N 1
ATOM 1023 C CA . ILE A 1 130 ? 1.506 10.781 10.031 1.00 69.94 130 ILE A CA 1
ATOM 1024 C C . ILE A 1 130 ? 2.010 11.017 8.614 1.00 69.94 130 ILE A C 1
ATOM 1026 O O . ILE A 1 130 ? 1.667 10.260 7.709 1.00 69.94 130 ILE A O 1
ATOM 1030 N N . PHE A 1 131 ? 2.839 12.033 8.398 1.00 72.81 131 PHE A N 1
ATOM 1031 C CA . PHE A 1 131 ? 3.440 12.255 7.088 1.00 72.81 131 PHE A CA 1
ATOM 1032 C C . PHE A 1 131 ? 4.917 12.628 7.173 1.00 72.81 131 PHE A C 1
ATOM 1034 O O . PHE A 1 131 ? 5.421 13.043 8.215 1.00 72.81 131 PHE A O 1
ATOM 1041 N N . THR A 1 132 ? 5.624 12.451 6.061 1.00 57.03 132 THR A N 1
ATOM 1042 C CA . THR A 1 132 ? 7.032 12.822 5.914 1.00 57.03 132 THR A CA 1
ATOM 1043 C C . THR A 1 132 ? 7.245 13.479 4.553 1.00 57.03 132 THR A C 1
ATOM 1045 O O . THR A 1 132 ? 6.796 12.944 3.547 1.00 57.03 132 THR A O 1
ATOM 1048 N N . ASP A 1 133 ? 7.911 14.635 4.501 1.00 69.94 133 ASP A N 1
ATOM 1049 C CA . ASP A 1 133 ? 8.199 15.367 3.256 1.00 69.94 133 ASP A CA 1
ATOM 1050 C C . ASP A 1 133 ? 9.701 15.691 3.155 1.00 69.94 133 ASP A C 1
ATOM 1052 O O . ASP A 1 133 ? 10.409 15.724 4.167 1.00 69.94 133 ASP A O 1
ATOM 1056 N N . ILE A 1 134 ? 10.217 15.856 1.938 1.00 67.38 134 ILE A N 1
ATOM 1057 C CA . ILE A 1 134 ? 11.600 16.271 1.670 1.00 67.38 134 ILE A CA 1
ATOM 1058 C C . ILE A 1 134 ? 11.803 17.714 2.157 1.00 67.38 134 ILE A C 1
ATOM 1060 O O . ILE A 1 134 ? 12.859 18.024 2.704 1.00 67.38 134 ILE A O 1
ATOM 1064 N N . LYS A 1 135 ? 10.771 18.564 2.042 1.00 65.00 135 LYS A N 1
ATOM 1065 C CA . LYS A 1 135 ? 10.695 19.880 2.694 1.00 65.00 135 LYS A CA 1
ATOM 1066 C C . LYS A 1 135 ? 9.416 19.954 3.533 1.00 65.00 135 LYS A C 1
ATOM 1068 O O . LYS A 1 135 ? 8.343 20.108 2.955 1.00 65.00 135 LYS A O 1
ATOM 1073 N N . PRO A 1 136 ? 9.494 19.822 4.868 1.00 54.16 136 PRO A N 1
ATOM 1074 C CA . PRO A 1 136 ? 8.333 19.984 5.730 1.00 54.16 136 PRO A CA 1
ATOM 1075 C C . PRO A 1 136 ? 7.967 21.470 5.782 1.00 54.16 136 PRO A C 1
ATOM 1077 O O . PRO A 1 136 ? 8.437 22.200 6.644 1.00 54.16 136 PRO A O 1
ATOM 1080 N N . ASP A 1 137 ? 7.169 21.930 4.823 1.00 54.91 137 ASP A N 1
ATOM 1081 C CA . ASP A 1 137 ? 6.658 23.296 4.812 1.00 54.91 137 ASP A CA 1
ATOM 1082 C C . ASP A 1 137 ? 5.129 23.262 4.823 1.00 54.91 137 ASP A C 1
ATOM 1084 O O . ASP A 1 137 ? 4.474 22.968 3.823 1.00 54.91 137 ASP A O 1
ATOM 1088 N N . LEU A 1 138 ? 4.563 23.504 6.006 1.00 52.06 138 LEU A N 1
ATOM 1089 C CA . LEU A 1 138 ? 3.122 23.484 6.271 1.00 52.06 138 LEU A CA 1
ATOM 1090 C C . LEU A 1 138 ? 2.413 24.775 5.818 1.00 52.06 138 LEU A C 1
ATOM 1092 O O . LEU A 1 138 ? 1.204 24.897 6.012 1.00 52.06 138 LEU A O 1
ATOM 1096 N N . HIS A 1 139 ? 3.136 25.729 5.216 1.00 49.31 139 HIS A N 1
ATOM 1097 C CA . HIS A 1 139 ? 2.642 27.086 4.960 1.00 49.31 139 HIS A CA 1
ATOM 1098 C C . HIS A 1 139 ? 2.519 27.496 3.488 1.00 49.31 139 HIS A C 1
ATOM 1100 O O . HIS A 1 139 ? 2.232 28.662 3.207 1.00 49.31 139 HIS A O 1
ATOM 1106 N N . ARG A 1 140 ? 2.650 26.581 2.520 1.00 44.88 140 ARG A N 1
ATOM 1107 C CA . ARG A 1 140 ? 2.326 26.924 1.125 1.00 44.88 140 ARG A CA 1
ATOM 1108 C C . ARG A 1 140 ? 0.810 26.977 0.913 1.00 44.88 140 ARG A C 1
ATOM 1110 O O . ARG A 1 140 ? 0.178 25.942 0.713 1.00 44.88 140 ARG A O 1
ATOM 1117 N N . LYS A 1 141 ? 0.278 28.203 1.005 1.00 38.22 141 LYS A N 1
ATOM 1118 C CA . LYS A 1 141 ? -1.035 28.620 0.488 1.00 38.22 141 LYS A CA 1
ATOM 1119 C C . LYS A 1 141 ? -1.248 28.146 -0.950 1.00 38.22 141 LYS A C 1
ATOM 1121 O O . LYS A 1 141 ? -0.262 28.161 -1.726 1.00 38.22 141 LYS A O 1
#

Radius of gyration: 15.74 Å; chains: 1; bounding box: 35×48×30 Å